Protein AF-A0A957M508-F1 (afdb_monomer_lite)

Sequence (100 aa):
RTGCFCNPGDGEVAHHVQPQEMAHFFDGPAPGSFYEFYDLLHTATGKTPSTIRVSLGIASNFADVYRFMAFLATFRDRRAAELPWAAAPTLEAVLQRDAA

pLDDT: mean 79.09, std 11.56, range [50.12, 97.81]

Secondary structure (DSSP, 8-state):
---TTSSTTHHHHHTT--HHHHHGGGSSSPPSSHHHHHHHHHHHHS-----------TT--HHHHHHHHHHHHTTTT--GGGSTT-PPPPHHHHHHHHT-

Structure (mmCIF, N/CA/C/O backbone):
data_AF-A0A957M508-F1
#
_entry.id   AF-A0A957M508-F1
#
loop_
_atom_site.group_PDB
_atom_site.id
_atom_site.type_symbol
_atom_site.label_atom_id
_atom_site.label_alt_id
_atom_site.label_comp_id
_atom_site.label_asym_id
_atom_site.label_entity_id
_atom_site.label_seq_id
_atom_site.pdbx_PDB_ins_code
_atom_site.Cartn_x
_atom_site.Cartn_y
_atom_site.Cartn_z
_atom_site.occupancy
_atom_site.B_iso_or_equiv
_atom_site.auth_seq_id
_atom_site.auth_comp_id
_atom_site.auth_asym_id
_atom_site.auth_atom_id
_atom_site.pdbx_PDB_model_num
ATOM 1 N N . ARG A 1 1 ? 3.861 5.488 -3.210 1.00 53.28 1 ARG A N 1
ATOM 2 C CA . ARG A 1 1 ? 3.618 6.143 -1.902 1.00 53.28 1 ARG A CA 1
ATOM 3 C C . ARG A 1 1 ? 2.653 5.254 -1.140 1.00 53.28 1 ARG A C 1
ATOM 5 O O . ARG A 1 1 ? 1.698 4.789 -1.749 1.00 53.28 1 ARG A O 1
ATOM 12 N N . THR A 1 2 ? 2.934 4.987 0.128 1.00 51.06 2 THR A N 1
ATOM 13 C CA . THR A 1 2 ? 2.091 4.180 1.020 1.00 51.06 2 THR A CA 1
ATOM 14 C C . THR A 1 2 ? 1.804 5.040 2.243 1.00 51.06 2 THR A C 1
ATOM 16 O O . THR A 1 2 ? 2.746 5.546 2.847 1.00 51.06 2 THR A O 1
ATOM 19 N N . GLY A 1 3 ? 0.537 5.292 2.550 1.00 51.12 3 GLY A N 1
ATOM 20 C CA . GLY A 1 3 ? 0.143 6.186 3.635 1.00 51.12 3 GLY A CA 1
ATOM 21 C C . GLY A 1 3 ? -1.371 6.342 3.702 1.00 51.12 3 GLY A C 1
ATOM 22 O O . GLY A 1 3 ? -2.061 6.178 2.694 1.00 51.12 3 GLY A O 1
ATOM 23 N N . CYS A 1 4 ? -1.877 6.622 4.899 1.00 51.41 4 CYS A N 1
ATOM 24 C CA . CYS A 1 4 ? -3.302 6.738 5.161 1.00 51.41 4 CYS A CA 1
ATOM 25 C C . CYS A 1 4 ? -3.878 7.949 4.416 1.00 51.41 4 CYS A C 1
ATOM 27 O O . CYS A 1 4 ? -3.329 9.044 4.503 1.00 51.41 4 CYS A O 1
ATOM 29 N N . PHE A 1 5 ? -4.954 7.758 3.656 1.00 50.53 5 PHE A N 1
ATOM 30 C CA . PHE A 1 5 ? -5.673 8.831 2.957 1.00 50.53 5 PHE A CA 1
ATOM 31 C C . PHE A 1 5 ? -4.946 9.577 1.838 1.00 50.53 5 PHE A C 1
ATOM 33 O O . PHE A 1 5 ? -5.464 10.586 1.360 1.00 50.53 5 PHE A O 1
ATOM 40 N N . CYS A 1 6 ? -3.820 9.093 1.305 1.00 50.12 6 CYS A N 1
ATOM 41 C CA . CYS A 1 6 ? -3.313 9.737 0.089 1.00 50.12 6 CYS A CA 1
ATOM 42 C C . CYS A 1 6 ? -4.221 9.522 -1.140 1.00 50.12 6 CYS A C 1
ATOM 44 O O . CYS A 1 6 ? -4.027 10.246 -2.112 1.00 50.12 6 CYS A O 1
ATOM 46 N N . ASN A 1 7 ? -5.190 8.591 -1.067 1.00 58.62 7 ASN A N 1
ATOM 47 C CA . ASN A 1 7 ? -6.276 8.371 -2.030 1.00 58.62 7 ASN A CA 1
ATOM 48 C C . ASN A 1 7 ? -7.571 7.918 -1.299 1.00 58.62 7 ASN A C 1
ATOM 50 O O . ASN A 1 7 ? -7.791 6.712 -1.156 1.00 58.62 7 ASN A O 1
ATOM 54 N N . PRO A 1 8 ? -8.408 8.838 -0.786 1.00 64.56 8 PRO A N 1
ATOM 55 C CA . PRO A 1 8 ? -9.723 8.476 -0.249 1.00 64.56 8 PRO A CA 1
ATOM 56 C C . PRO A 1 8 ? -10.580 7.796 -1.328 1.00 64.56 8 PRO A C 1
ATOM 58 O O . PRO A 1 8 ? -10.628 8.275 -2.460 1.00 64.56 8 PRO A O 1
ATOM 61 N N . GLY A 1 9 ? -11.255 6.699 -0.982 1.00 72.44 9 GLY A N 1
ATOM 62 C CA . GLY A 1 9 ? -12.144 5.958 -1.880 1.00 72.44 9 GLY A CA 1
ATOM 63 C C . GLY A 1 9 ? -11.494 4.767 -2.592 1.00 72.44 9 GLY A C 1
ATOM 64 O O . GLY A 1 9 ? -12.195 3.810 -2.915 1.00 72.44 9 GLY A O 1
ATOM 65 N N . ASP A 1 10 ? -10.176 4.766 -2.818 1.00 75.56 10 ASP A N 1
ATOM 66 C CA . ASP A 1 10 ? -9.514 3.674 -3.551 1.00 75.56 10 ASP A CA 1
ATOM 67 C C . ASP A 1 10 ? -9.559 2.352 -2.776 1.00 75.56 10 ASP A C 1
ATOM 69 O O . ASP A 1 10 ? -9.786 1.293 -3.362 1.00 75.56 10 ASP A O 1
ATOM 73 N N . GLY A 1 11 ? -9.319 2.401 -1.461 1.00 75.88 11 GLY A N 1
ATOM 74 C CA . GLY A 1 11 ? -9.353 1.212 -0.606 1.00 75.88 11 GLY A CA 1
ATOM 75 C C . GLY A 1 11 ? -10.763 0.669 -0.453 1.00 75.88 11 GLY A C 1
ATOM 76 O O . GLY A 1 11 ? -10.980 -0.538 -0.527 1.00 75.88 11 GLY A O 1
ATOM 77 N N . GLU A 1 12 ? -11.730 1.564 -0.325 1.00 81.62 12 GLU A N 1
ATOM 78 C CA . GLU A 1 12 ? -13.142 1.243 -0.219 1.00 81.62 12 GLU A CA 1
ATOM 79 C C . GLU A 1 12 ? -13.655 0.582 -1.501 1.00 81.62 12 GLU A C 1
ATOM 81 O O . GLU A 1 12 ? -14.313 -0.456 -1.439 1.00 81.62 12 GLU A O 1
ATOM 86 N N . VAL A 1 13 ? -13.285 1.112 -2.671 1.00 81.62 13 VAL A N 1
ATOM 87 C CA . VAL A 1 13 ? -13.642 0.522 -3.968 1.00 81.62 13 VAL A CA 1
ATOM 88 C C . VAL A 1 13 ? -12.943 -0.820 -4.181 1.00 81.62 13 VAL A C 1
ATOM 90 O O . VAL A 1 13 ? -13.602 -1.788 -4.557 1.00 81.62 13 VAL A O 1
ATOM 93 N N . ALA A 1 14 ? -11.633 -0.901 -3.929 1.00 80.31 14 ALA A N 1
ATOM 94 C CA . ALA A 1 14 ? -10.848 -2.112 -4.177 1.00 80.31 14 ALA A CA 1
ATOM 95 C C . ALA A 1 14 ? -11.269 -3.292 -3.291 1.00 80.31 14 ALA A C 1
ATOM 97 O O . ALA A 1 14 ? -11.229 -4.438 -3.734 1.00 80.31 14 ALA A O 1
ATOM 98 N N . HIS A 1 15 ? -11.675 -3.011 -2.051 1.00 79.75 15 HIS A N 1
ATOM 99 C CA . HIS A 1 15 ? -12.037 -4.030 -1.062 1.00 79.75 15 HIS A CA 1
ATOM 100 C C . HIS A 1 15 ? -13.545 -4.119 -0.811 1.00 79.75 15 HIS A C 1
ATOM 102 O O . HIS A 1 15 ? -13.977 -4.830 0.096 1.00 79.75 15 HIS A O 1
ATOM 108 N N . HIS A 1 16 ? -14.353 -3.418 -1.613 1.00 85.31 16 HIS A N 1
ATOM 109 C CA . HIS A 1 16 ? -15.810 -3.354 -1.480 1.00 85.31 16 HIS A CA 1
ATOM 110 C C . HIS A 1 16 ? -16.266 -3.015 -0.051 1.00 85.31 16 HIS A C 1
ATOM 112 O O . HIS A 1 16 ? -17.174 -3.651 0.497 1.00 85.31 16 HIS A O 1
ATOM 118 N N . VAL A 1 17 ? -15.608 -2.035 0.571 1.00 83.94 17 VAL A N 1
ATOM 119 C CA . VAL A 1 17 ? -16.026 -1.489 1.865 1.00 83.94 17 VAL A CA 1
ATOM 120 C C . VAL A 1 17 ? -17.154 -0.495 1.621 1.00 83.94 17 VAL A C 1
ATOM 122 O O . VAL A 1 17 ? -17.000 0.482 0.890 1.00 83.94 17 VAL A O 1
ATOM 125 N N . GLN A 1 18 ? -18.309 -0.768 2.208 1.00 86.38 18 GLN A N 1
ATOM 126 C CA . GLN A 1 18 ? -19.506 0.040 2.073 1.00 86.38 18 GLN A CA 1
ATOM 127 C C . GLN A 1 18 ? -19.462 1.245 3.020 1.00 86.38 18 GLN A C 1
ATOM 129 O O . GLN A 1 18 ? -18.917 1.151 4.124 1.00 86.38 18 GLN A O 1
ATOM 134 N N . PRO A 1 19 ? -20.097 2.372 2.656 1.00 83.75 19 PRO A N 1
ATOM 135 C CA . PRO A 1 19 ? -20.137 3.564 3.503 1.00 83.75 19 PRO A CA 1
ATOM 136 C C . PRO A 1 19 ? -20.668 3.303 4.920 1.00 83.75 19 PRO A C 1
ATOM 138 O O . PRO A 1 19 ? -20.191 3.902 5.877 1.00 83.75 19 PRO A O 1
ATOM 141 N N . GLN A 1 20 ? -21.631 2.391 5.070 1.00 84.62 20 GLN A N 1
ATOM 142 C CA . GLN A 1 20 ? -22.217 2.034 6.364 1.00 84.62 20 GLN A CA 1
ATOM 143 C C . GLN A 1 20 ? -21.241 1.246 7.248 1.00 84.62 20 GLN A C 1
ATOM 145 O O . GLN A 1 20 ? -21.259 1.417 8.464 1.00 84.62 20 GLN A O 1
ATOM 150 N N . GLU A 1 21 ? -20.378 0.418 6.646 1.00 81.38 21 GLU A N 1
ATOM 151 C CA . GLU A 1 21 ? -19.310 -0.287 7.367 1.00 81.38 21 GLU A CA 1
ATOM 152 C C . GLU A 1 21 ? -18.300 0.727 7.921 1.00 81.38 21 GLU A C 1
ATOM 154 O O . GLU A 1 21 ? -17.869 0.603 9.059 1.00 81.38 21 GLU A O 1
ATOM 159 N N . MET A 1 22 ? -17.986 1.776 7.152 1.00 79.69 22 MET A N 1
ATOM 160 C CA . MET A 1 22 ? -17.084 2.852 7.578 1.00 79.69 22 MET A CA 1
ATOM 161 C C . MET A 1 22 ? -17.697 3.747 8.657 1.00 79.69 22 MET A C 1
ATOM 163 O O . MET A 1 22 ? -17.019 4.085 9.623 1.00 79.69 22 MET A O 1
ATOM 167 N N . ALA A 1 23 ? -18.969 4.128 8.503 1.00 81.00 23 ALA A N 1
ATOM 168 C CA . ALA A 1 23 ? -19.652 5.073 9.389 1.00 81.00 23 ALA A CA 1
ATOM 169 C C . ALA A 1 23 ? -19.639 4.630 10.861 1.00 81.00 23 ALA A C 1
ATOM 171 O O . ALA A 1 23 ? -19.480 5.466 11.747 1.00 81.00 23 ALA A O 1
ATOM 172 N N . HIS A 1 24 ? -19.711 3.319 11.117 1.00 76.31 24 HIS A N 1
ATOM 173 C CA . HIS A 1 24 ? -19.666 2.755 12.468 1.00 76.31 24 HIS A CA 1
ATOM 174 C C . HIS A 1 24 ? -18.409 3.160 13.257 1.00 76.31 24 HIS A C 1
ATOM 176 O O . HIS A 1 24 ? -18.478 3.369 14.465 1.00 76.31 24 HIS A O 1
ATOM 182 N N . PHE A 1 25 ? -17.272 3.328 12.578 1.00 73.88 25 PHE A N 1
ATOM 183 C CA . PHE A 1 25 ? -16.001 3.694 13.209 1.00 73.88 25 PHE A CA 1
ATOM 184 C C . PHE A 1 25 ? -15.865 5.197 13.496 1.00 73.88 25 PHE A C 1
ATOM 186 O O . PHE A 1 25 ? -14.881 5.613 14.104 1.00 73.88 25 PHE A O 1
ATOM 193 N N . PHE A 1 26 ? -16.842 6.008 13.077 1.00 75.12 26 PHE A N 1
ATOM 194 C CA . PHE A 1 26 ? -16.882 7.455 13.309 1.00 75.12 26 PHE A CA 1
ATOM 195 C C . PHE A 1 26 ? -18.044 7.894 14.218 1.00 75.12 26 PHE A C 1
ATOM 197 O O . PHE A 1 26 ? -18.129 9.072 14.555 1.00 75.12 26 PHE A O 1
ATOM 204 N N . ASP A 1 27 ? -18.898 6.965 14.663 1.00 78.06 27 ASP A N 1
ATOM 205 C CA . ASP A 1 27 ? -20.040 7.215 15.564 1.00 78.06 27 ASP A CA 1
ATOM 206 C C . ASP A 1 27 ? -19.645 7.284 17.063 1.00 78.06 27 ASP A C 1
ATOM 208 O O . ASP A 1 27 ? -20.490 7.239 17.959 1.00 78.06 27 ASP A O 1
ATOM 212 N N . GLY A 1 28 ? -18.349 7.407 17.365 1.00 73.81 28 GLY A N 1
ATOM 213 C CA . GLY A 1 28 ? -17.793 7.422 18.720 1.00 73.81 28 GLY A CA 1
ATOM 214 C C . GLY A 1 28 ? -16.428 8.118 18.784 1.00 73.81 28 GLY A C 1
ATOM 215 O O . GLY A 1 28 ? -16.094 8.896 17.888 1.00 73.81 28 GLY A O 1
ATOM 216 N N . PRO A 1 29 ? -15.618 7.876 19.833 1.00 72.44 29 PRO A N 1
ATOM 217 C CA . PRO A 1 29 ? -14.236 8.338 19.857 1.00 72.44 29 PRO A CA 1
ATOM 218 C C . PRO A 1 29 ? -13.516 7.803 18.620 1.00 72.44 29 PRO A C 1
ATOM 220 O O . PRO A 1 29 ? -13.474 6.593 18.405 1.00 72.44 29 PRO A O 1
ATOM 223 N N . ALA A 1 30 ? -12.990 8.707 17.794 1.00 68.44 30 ALA A N 1
ATOM 224 C CA . ALA A 1 30 ? -12.242 8.307 16.614 1.00 68.44 30 ALA A CA 1
ATOM 225 C C . ALA A 1 30 ? -11.037 7.439 17.031 1.00 68.44 30 ALA A C 1
ATOM 227 O O . ALA A 1 30 ? -10.444 7.714 18.081 1.00 68.44 30 ALA A O 1
ATOM 228 N N . PRO A 1 31 ? -10.652 6.431 16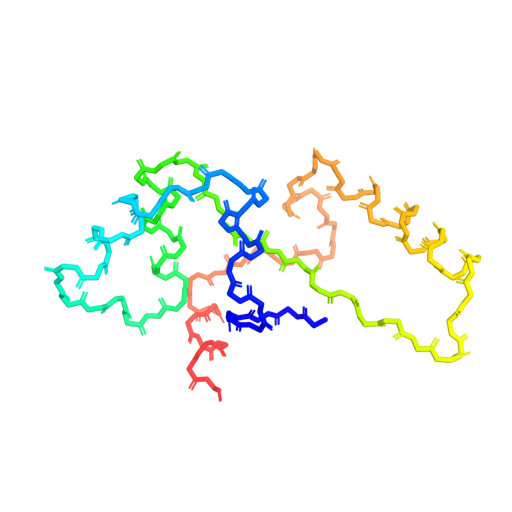.224 1.00 68.69 31 PRO A N 1
ATOM 229 C CA . PRO A 1 31 ? -9.442 5.654 16.467 1.00 68.69 31 PRO A CA 1
ATOM 230 C C . PRO A 1 31 ? -8.246 6.583 16.675 1.00 68.69 31 PRO A C 1
ATOM 232 O O . PRO A 1 31 ? -8.051 7.538 15.918 1.00 68.69 31 PRO A O 1
ATOM 235 N N . GLY A 1 32 ? -7.443 6.304 17.697 1.00 67.94 32 GLY A N 1
ATOM 236 C CA . GLY A 1 32 ? -6.276 7.108 18.046 1.00 67.94 32 GLY A CA 1
ATOM 237 C C . GLY A 1 32 ? -5.110 6.919 17.077 1.00 67.94 32 GLY A C 1
ATOM 238 O O . GLY A 1 32 ? -4.165 7.706 17.094 1.00 67.94 32 GLY A O 1
ATOM 239 N N . SER A 1 33 ? -5.161 5.888 16.226 1.00 73.25 33 SER A N 1
ATOM 240 C CA . SER A 1 33 ? -4.143 5.620 15.211 1.00 73.25 33 SER A CA 1
ATOM 241 C C . SER A 1 33 ? -4.701 4.958 13.950 1.00 73.25 33 SER A C 1
ATOM 243 O O . SER A 1 33 ? -5.787 4.375 13.928 1.00 73.25 33 SER A O 1
ATOM 245 N N . PHE A 1 34 ? -3.900 5.007 12.886 1.00 72.12 34 PHE A N 1
ATOM 246 C CA . PHE A 1 34 ? -4.177 4.326 11.625 1.00 72.12 34 PHE A CA 1
ATOM 247 C C . PHE A 1 34 ? -4.303 2.811 11.784 1.00 72.12 34 PHE A C 1
ATOM 249 O O . PHE A 1 34 ? -5.221 2.201 11.237 1.00 72.12 34 PHE A O 1
ATOM 256 N N . TYR A 1 35 ? -3.376 2.204 12.522 1.00 74.31 35 TYR A N 1
ATOM 257 C CA . TYR A 1 35 ? -3.385 0.766 12.747 1.00 74.31 35 TYR A CA 1
ATOM 258 C C . TYR A 1 35 ? -4.630 0.319 13.508 1.00 74.31 35 TYR A C 1
ATOM 260 O O . TYR A 1 35 ? -5.249 -0.666 13.125 1.00 74.31 35 TYR A O 1
ATOM 268 N N . GLU A 1 36 ? -5.026 1.073 14.534 1.00 76.62 36 GLU A N 1
ATOM 269 C CA . GLU A 1 36 ? -6.238 0.792 15.302 1.00 76.62 36 GLU A CA 1
ATOM 270 C C . GLU A 1 36 ? -7.480 0.805 14.406 1.00 76.62 36 GLU A C 1
ATOM 272 O O . GLU A 1 36 ? -8.277 -0.126 14.451 1.00 76.62 36 GLU A O 1
ATOM 277 N N . PHE A 1 37 ? -7.604 1.790 13.512 1.00 78.50 37 PHE A N 1
ATOM 278 C CA . PHE A 1 37 ? -8.691 1.802 12.532 1.00 78.50 37 PHE A CA 1
ATOM 279 C C . PHE A 1 37 ? -8.682 0.556 11.626 1.00 78.50 37 PHE A C 1
ATOM 281 O O . PHE A 1 37 ? -9.725 -0.056 11.391 1.00 78.50 37 PHE A O 1
ATOM 288 N N . TYR A 1 38 ? -7.507 0.158 11.131 1.00 77.94 38 TYR A N 1
ATOM 289 C CA . TYR A 1 38 ? -7.357 -1.029 10.286 1.00 77.94 38 TYR A CA 1
ATOM 290 C C . TYR A 1 38 ? -7.708 -2.327 11.001 1.00 77.94 38 TYR A C 1
ATOM 292 O O . TYR A 1 38 ? -8.366 -3.182 10.414 1.00 77.94 38 TYR A O 1
ATOM 300 N N . ASP A 1 39 ? -7.258 -2.474 12.242 1.00 78.44 39 ASP A N 1
ATOM 301 C CA . ASP A 1 39 ? -7.513 -3.649 13.065 1.00 78.44 39 ASP A CA 1
ATOM 302 C C . ASP A 1 39 ? -9.001 -3.765 13.413 1.00 78.44 39 ASP A C 1
ATOM 304 O O . ASP A 1 39 ? -9.591 -4.837 13.275 1.00 78.44 39 ASP A O 1
ATOM 308 N N . LEU A 1 40 ? -9.644 -2.642 13.750 1.00 81.12 40 LEU A N 1
ATOM 309 C CA . LEU A 1 40 ? -11.083 -2.572 13.999 1.00 81.12 40 LEU A CA 1
ATOM 310 C C . LEU A 1 40 ? -11.896 -2.956 12.757 1.00 81.12 40 LEU A C 1
ATOM 312 O O . LEU A 1 40 ? -12.789 -3.802 12.837 1.00 81.12 40 LEU A O 1
ATOM 316 N N . LEU A 1 41 ? -11.565 -2.388 11.595 1.00 80.56 41 LEU A N 1
ATOM 317 C CA . LEU A 1 41 ? -12.254 -2.703 10.346 1.00 80.56 41 LEU A CA 1
ATOM 318 C C . LEU A 1 41 ? -12.015 -4.152 9.908 1.00 80.56 41 LEU A C 1
ATOM 320 O O . LEU A 1 41 ? -12.960 -4.828 9.491 1.00 80.56 41 L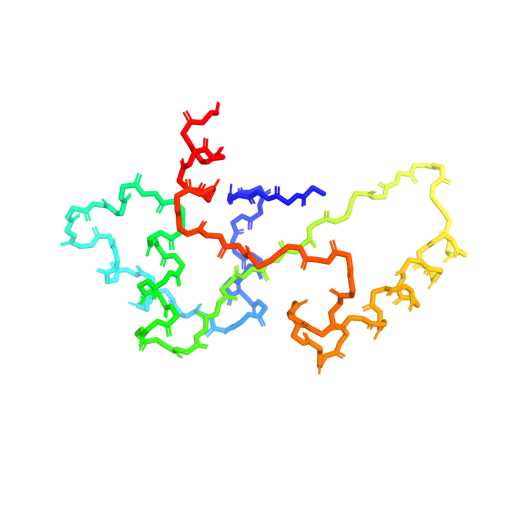EU A O 1
ATOM 324 N N . HIS A 1 42 ? -10.786 -4.652 10.044 1.00 83.00 42 HIS A N 1
ATOM 325 C CA . HIS A 1 42 ? -10.459 -6.041 9.742 1.00 83.00 42 HIS A CA 1
ATOM 326 C C . HIS A 1 42 ? -11.197 -7.005 10.669 1.00 83.00 42 HIS A C 1
ATOM 328 O O . HIS A 1 42 ? -11.792 -7.968 10.195 1.00 83.00 42 HIS A O 1
ATOM 334 N N . THR A 1 43 ? -11.240 -6.721 11.968 1.00 82.44 43 THR A N 1
ATOM 335 C CA . THR A 1 43 ? -11.968 -7.541 12.943 1.00 82.44 43 THR A CA 1
ATOM 336 C C . THR A 1 43 ? -13.471 -7.550 12.660 1.00 82.44 43 THR A C 1
ATOM 338 O O . THR A 1 43 ? -14.110 -8.595 12.753 1.00 82.44 43 THR A O 1
ATOM 341 N N . ALA A 1 44 ? -14.045 -6.407 12.275 1.00 81.94 44 ALA A N 1
ATOM 342 C CA . ALA A 1 44 ? -15.478 -6.285 12.025 1.00 81.94 44 ALA A CA 1
ATOM 343 C C . ALA A 1 44 ? -15.930 -6.881 10.680 1.00 81.94 44 ALA A C 1
ATOM 345 O O . ALA A 1 44 ? -17.046 -7.384 10.577 1.00 81.94 44 ALA A O 1
ATOM 346 N N . THR A 1 45 ? -15.095 -6.801 9.638 1.00 81.75 45 THR A N 1
ATOM 347 C CA . THR A 1 45 ? -15.513 -7.095 8.251 1.00 81.75 45 THR A CA 1
ATOM 348 C C . THR A 1 45 ? -14.667 -8.156 7.547 1.00 81.75 45 THR A C 1
ATOM 350 O O . THR A 1 45 ? -15.024 -8.605 6.459 1.00 81.75 45 THR A O 1
ATOM 353 N N . GLY A 1 46 ? -13.524 -8.539 8.119 1.00 82.38 46 GLY A N 1
ATOM 354 C CA . GLY A 1 46 ? -12.486 -9.333 7.456 1.00 82.38 46 GLY A CA 1
ATOM 355 C C . GLY A 1 46 ? -11.708 -8.567 6.377 1.00 82.38 46 GLY A C 1
ATOM 356 O O . GLY A 1 46 ? -10.805 -9.132 5.761 1.00 82.38 46 GLY A O 1
ATOM 357 N N . LYS A 1 47 ? -12.035 -7.291 6.127 1.00 81.62 47 LYS A N 1
ATOM 358 C CA . LYS A 1 47 ? -11.448 -6.473 5.059 1.00 81.62 47 LYS A CA 1
ATOM 359 C C . LYS A 1 47 ? -10.339 -5.586 5.609 1.00 81.62 47 LYS A C 1
ATOM 361 O O . LYS A 1 47 ? -10.442 -5.016 6.688 1.00 81.62 47 LYS A O 1
ATOM 366 N N . THR A 1 48 ? -9.286 -5.424 4.825 1.00 75.31 48 THR A N 1
ATOM 367 C CA . THR A 1 48 ? -8.144 -4.569 5.152 1.00 75.31 48 THR A CA 1
ATOM 368 C C . THR A 1 48 ? -8.004 -3.593 3.988 1.00 75.31 48 THR A C 1
ATOM 370 O O . THR A 1 48 ? -7.429 -3.983 2.972 1.00 75.31 48 THR A O 1
ATOM 373 N N . PRO A 1 49 ? -8.549 -2.360 4.065 1.00 72.12 49 PRO A N 1
ATOM 374 C CA . PRO A 1 49 ? -8.678 -1.453 2.919 1.00 72.12 49 PRO A CA 1
ATOM 375 C C . PRO A 1 49 ? -7.349 -0.781 2.540 1.00 72.12 49 PRO A C 1
ATOM 377 O O . PRO A 1 49 ? -7.269 0.431 2.364 1.00 72.12 49 PRO A O 1
ATOM 380 N N . SER A 1 50 ? -6.277 -1.563 2.435 1.00 73.06 50 SER A N 1
ATOM 381 C CA . SER A 1 50 ? -4.956 -1.094 2.042 1.00 73.06 50 SER A CA 1
ATOM 382 C C . SER A 1 50 ? -4.837 -1.034 0.533 1.00 73.06 50 SER A C 1
ATOM 384 O O . SER A 1 50 ? -5.113 -2.005 -0.174 1.00 73.06 50 SER A O 1
ATOM 386 N N . THR A 1 51 ? -4.349 0.100 0.046 1.00 73.38 51 THR A N 1
ATOM 387 C CA . THR A 1 51 ? -3.995 0.306 -1.355 1.00 73.38 51 THR A CA 1
ATOM 388 C C . THR A 1 51 ? -2.600 0.902 -1.466 1.00 73.38 51 THR A C 1
ATOM 390 O O . THR A 1 51 ? -2.121 1.633 -0.597 1.00 73.38 51 THR A O 1
ATOM 393 N N . ILE A 1 52 ? -1.913 0.557 -2.554 1.0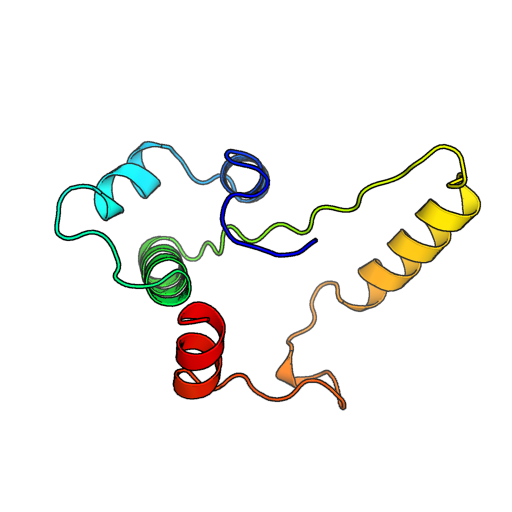0 74.75 52 ILE A N 1
ATOM 394 C CA . ILE A 1 52 ? -0.604 1.110 -2.893 1.00 74.75 52 ILE A CA 1
ATOM 395 C C . ILE A 1 52 ? -0.794 2.016 -4.102 1.00 74.75 52 ILE A C 1
ATOM 397 O O . ILE A 1 52 ? -1.222 1.559 -5.160 1.00 74.75 52 ILE A O 1
ATOM 401 N N . ARG A 1 53 ? -0.417 3.293 -3.975 1.00 78.31 53 ARG A N 1
ATOM 402 C CA . ARG A 1 53 ? -0.398 4.221 -5.109 1.00 78.31 53 ARG A CA 1
ATOM 403 C C . ARG A 1 53 ? 0.984 4.283 -5.736 1.00 78.31 53 ARG A C 1
ATOM 405 O O . ARG A 1 53 ? 1.977 4.594 -5.061 1.00 78.31 53 ARG A O 1
ATOM 412 N N . VAL A 1 54 ? 1.035 4.118 -7.050 1.00 82.50 54 VAL A N 1
ATOM 413 C CA . VAL A 1 54 ? 2.245 4.319 -7.852 1.00 82.50 54 VAL A CA 1
ATOM 414 C C . VAL A 1 54 ? 2.053 5.536 -8.742 1.00 82.50 54 VAL A C 1
ATOM 416 O O . VAL A 1 54 ? 1.063 5.642 -9.455 1.00 82.50 54 VAL A O 1
ATOM 419 N N . SER A 1 55 ? 2.979 6.490 -8.656 1.00 85.69 55 SER A N 1
ATOM 420 C CA . SER A 1 55 ? 2.987 7.659 -9.536 1.00 85.69 55 SER A CA 1
ATOM 421 C C . SER A 1 55 ? 3.847 7.343 -10.755 1.00 85.69 55 SER A C 1
ATOM 423 O O . SER A 1 55 ? 5.013 6.986 -10.590 1.00 85.69 55 SER A O 1
ATOM 425 N N . LEU A 1 56 ? 3.293 7.513 -11.951 1.00 90.06 56 LEU A N 1
ATOM 426 C CA . LEU A 1 56 ? 4.027 7.463 -13.214 1.00 90.06 56 LEU A CA 1
ATOM 427 C C . LEU A 1 56 ? 4.220 8.889 -13.739 1.00 90.06 56 LEU A C 1
ATOM 429 O O . LEU A 1 56 ? 3.433 9.780 -13.416 1.00 90.06 56 LEU A O 1
ATOM 433 N N . GLY A 1 57 ? 5.270 9.117 -14.520 1.00 91.25 57 GLY A N 1
ATOM 434 C CA . GLY A 1 57 ? 5.575 10.437 -15.073 1.00 91.25 57 GLY A CA 1
ATOM 435 C C . GLY A 1 57 ? 6.095 10.361 -16.500 1.00 91.25 57 GLY A C 1
ATOM 436 O O . GLY A 1 57 ? 6.128 9.293 -17.100 1.00 91.25 57 GLY A O 1
ATOM 437 N N . ILE A 1 58 ? 6.552 11.498 -17.029 1.00 93.19 58 ILE A N 1
ATOM 438 C CA . ILE A 1 58 ? 7.039 11.611 -18.415 1.00 93.19 58 ILE A CA 1
ATOM 439 C C . ILE A 1 58 ? 8.221 10.679 -18.736 1.00 93.19 58 ILE A C 1
ATOM 441 O O . ILE A 1 58 ? 8.423 10.312 -19.887 1.00 93.19 58 ILE A O 1
ATOM 445 N N . ALA A 1 59 ? 8.990 10.278 -17.722 1.00 93.44 59 ALA A N 1
ATOM 446 C CA . ALA A 1 59 ? 10.097 9.335 -17.867 1.00 93.44 59 ALA A CA 1
ATOM 447 C C . ALA A 1 59 ? 9.665 7.857 -17.791 1.00 93.44 59 ALA A C 1
ATOM 449 O O . ALA A 1 59 ? 10.473 6.981 -18.078 1.00 93.44 59 ALA A O 1
ATOM 450 N N . SER A 1 60 ? 8.427 7.565 -17.382 1.00 96.00 60 SER A N 1
ATOM 451 C CA . SER A 1 60 ? 7.913 6.199 -17.268 1.00 96.00 60 SER A CA 1
ATOM 452 C C . SER A 1 60 ? 7.392 5.709 -18.614 1.00 96.00 60 SER A C 1
ATOM 454 O O . SER A 1 60 ? 6.617 6.398 -19.274 1.00 96.00 60 SER A O 1
ATOM 456 N N . ASN A 1 61 ? 7.753 4.488 -18.995 1.00 96.44 61 ASN A N 1
ATOM 457 C CA . ASN A 1 61 ? 7.212 3.828 -20.180 1.00 96.44 61 ASN A CA 1
ATOM 458 C C . ASN A 1 61 ? 6.547 2.484 -19.831 1.00 96.44 61 ASN A C 1
ATOM 460 O O . ASN A 1 61 ? 6.527 2.039 -18.682 1.00 96.44 61 ASN A O 1
ATOM 464 N N . PHE A 1 62 ? 5.995 1.820 -20.847 1.00 96.50 62 PHE A N 1
ATOM 465 C CA . PHE A 1 62 ? 5.326 0.531 -20.678 1.00 96.50 62 PHE A CA 1
ATOM 466 C C . PHE A 1 62 ? 6.238 -0.550 -20.082 1.00 96.50 62 PHE A C 1
ATOM 468 O O . PHE A 1 62 ? 5.794 -1.315 -19.230 1.00 96.50 62 PHE A O 1
ATOM 475 N N . ALA A 1 63 ? 7.504 -0.624 -20.501 1.00 97.81 63 ALA A N 1
ATOM 476 C CA . ALA A 1 63 ? 8.426 -1.640 -20.004 1.00 97.81 63 ALA A CA 1
ATOM 477 C C . ALA A 1 63 ? 8.705 -1.464 -18.505 1.00 97.81 63 ALA A C 1
ATOM 479 O O . ALA A 1 63 ? 8.807 -2.459 -17.787 1.00 97.81 63 ALA A O 1
ATOM 480 N N . ASP A 1 64 ? 8.768 -0.222 -18.022 1.00 95.94 64 ASP A N 1
ATOM 481 C CA . ASP A 1 64 ? 8.918 0.069 -16.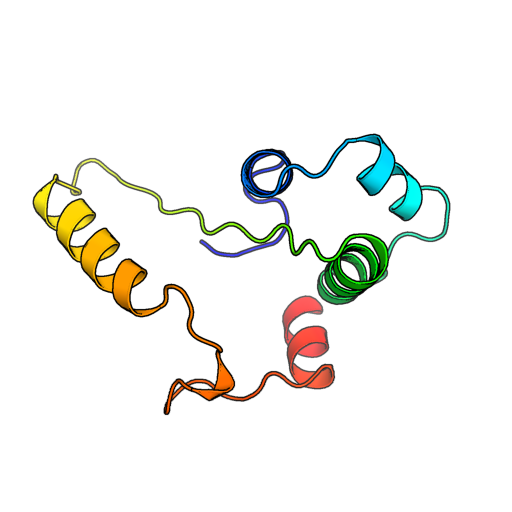594 1.00 95.94 64 ASP A CA 1
ATOM 482 C C . ASP A 1 64 ? 7.698 -0.415 -15.805 1.00 95.94 64 ASP A C 1
ATOM 484 O O . ASP A 1 64 ? 7.840 -1.139 -14.818 1.00 95.94 64 ASP A O 1
ATOM 488 N N . VAL A 1 65 ? 6.492 -0.085 -16.282 1.00 96.00 65 VAL A N 1
ATOM 489 C CA . VAL A 1 65 ? 5.233 -0.517 -15.657 1.00 96.00 65 VAL A CA 1
ATOM 490 C C . VAL A 1 65 ? 5.114 -2.039 -15.672 1.00 96.00 65 VAL A C 1
ATOM 492 O O . VAL A 1 65 ? 4.789 -2.640 -14.653 1.00 96.00 65 VAL A O 1
ATOM 495 N N . TYR A 1 66 ? 5.428 -2.684 -16.793 1.00 97.06 66 TYR A N 1
ATOM 496 C CA . TYR A 1 66 ? 5.354 -4.135 -16.925 1.00 97.06 66 TYR A CA 1
ATOM 497 C C . TYR A 1 66 ? 6.314 -4.847 -15.966 1.00 97.06 66 TYR A C 1
ATOM 499 O O . TYR A 1 66 ? 5.915 -5.777 -15.264 1.00 97.06 66 TYR A O 1
ATOM 507 N N . ARG A 1 67 ? 7.569 -4.385 -15.876 1.00 96.69 67 ARG A N 1
ATOM 508 C CA . ARG A 1 67 ? 8.552 -4.918 -14.917 1.00 96.69 67 ARG A CA 1
ATOM 509 C C . ARG A 1 67 ? 8.082 -4.737 -13.479 1.00 96.69 67 ARG A C 1
ATOM 511 O O . ARG A 1 67 ? 8.211 -5.657 -12.676 1.00 96.69 67 ARG A O 1
ATOM 518 N N . PHE A 1 68 ? 7.511 -3.579 -13.165 1.00 94.25 68 PHE A N 1
ATOM 519 C CA . PHE A 1 68 ? 6.966 -3.313 -11.842 1.00 94.25 68 PHE A CA 1
ATOM 520 C C . PHE A 1 68 ? 5.778 -4.231 -11.507 1.00 94.25 68 PHE A C 1
ATOM 522 O O . PHE A 1 68 ? 5.737 -4.804 -10.420 1.00 94.25 68 PHE A O 1
ATOM 529 N N . MET A 1 69 ? 4.860 -4.461 -12.448 1.00 95.25 69 MET A N 1
ATOM 530 C CA . MET A 1 69 ? 3.747 -5.402 -12.266 1.00 95.25 69 MET A CA 1
ATOM 531 C C . MET A 1 69 ? 4.230 -6.847 -12.093 1.00 95.25 69 MET A C 1
ATOM 533 O O . MET A 1 69 ? 3.715 -7.563 -11.236 1.00 95.25 69 MET A O 1
ATOM 537 N N . ALA A 1 70 ? 5.248 -7.269 -12.850 1.00 97.06 70 ALA A N 1
ATOM 538 C CA . ALA A 1 70 ? 5.864 -8.585 -12.686 1.00 97.06 70 ALA A CA 1
ATOM 539 C C . ALA A 1 70 ? 6.500 -8.750 -11.295 1.00 97.06 70 ALA A C 1
ATOM 541 O O . ALA A 1 70 ? 6.362 -9.802 -10.676 1.00 97.06 70 ALA A O 1
ATOM 542 N N . PHE A 1 71 ? 7.139 -7.699 -10.773 1.00 94.12 71 PHE A N 1
ATOM 543 C CA . PHE A 1 71 ? 7.641 -7.675 -9.401 1.00 94.12 71 PHE A CA 1
ATOM 544 C C . PHE A 1 71 ? 6.505 -7.773 -8.372 1.00 94.12 71 PHE A C 1
ATOM 546 O O . PHE A 1 71 ? 6.571 -8.624 -7.487 1.00 94.12 71 PHE A O 1
ATOM 553 N N . LEU A 1 72 ? 5.437 -6.977 -8.504 1.00 92.56 72 LEU A N 1
ATOM 554 C CA . LEU A 1 72 ? 4.277 -7.039 -7.604 1.00 92.56 72 LEU A CA 1
ATOM 555 C C . LEU A 1 72 ? 3.607 -8.419 -7.595 1.00 92.56 72 LEU A C 1
ATOM 557 O O . LEU A 1 72 ? 3.186 -8.890 -6.540 1.00 92.56 72 LEU A O 1
ATOM 561 N N . ALA A 1 73 ? 3.555 -9.101 -8.741 1.00 93.94 73 ALA A N 1
ATOM 562 C CA . ALA A 1 73 ? 2.989 -10.444 -8.838 1.00 93.94 73 ALA A CA 1
ATOM 563 C C . ALA A 1 73 ? 3.704 -11.465 -7.932 1.00 93.94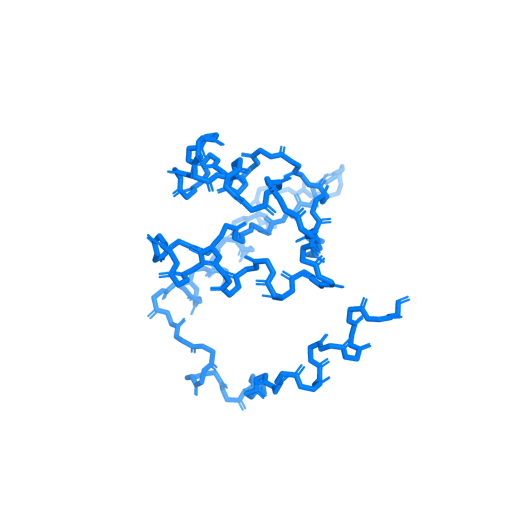 73 ALA A C 1
ATOM 565 O O . ALA A 1 73 ? 3.079 -12.436 -7.512 1.00 93.94 73 ALA A O 1
ATOM 566 N N . THR A 1 74 ? 4.972 -11.231 -7.570 1.00 92.75 74 THR A N 1
ATOM 567 C CA . THR A 1 74 ? 5.726 -12.102 -6.648 1.00 92.75 74 THR A CA 1
ATOM 568 C C . THR A 1 74 ? 5.238 -12.045 -5.195 1.00 92.75 74 THR A C 1
ATOM 570 O O . THR A 1 74 ? 5.589 -12.917 -4.400 1.00 92.75 74 THR A O 1
ATOM 573 N N . PHE A 1 75 ? 4.417 -11.049 -4.848 1.00 90.44 75 PHE A N 1
ATOM 574 C CA . PHE A 1 75 ? 3.825 -10.875 -3.518 1.00 90.44 75 PHE A CA 1
ATOM 575 C 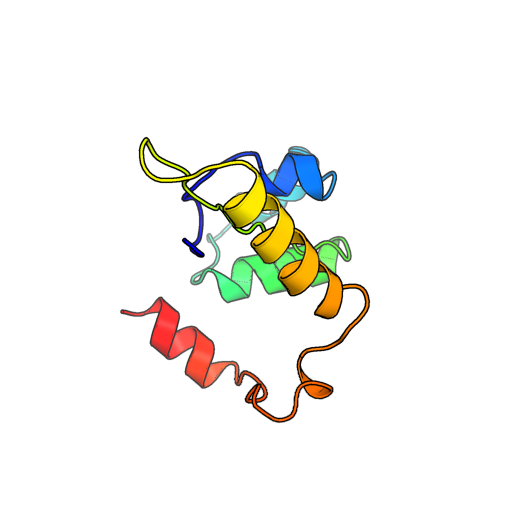C . PHE A 1 75 ? 2.390 -11.396 -3.425 1.00 90.44 75 PHE A C 1
ATOM 577 O O . PHE A 1 75 ? 1.842 -11.471 -2.327 1.00 90.44 75 PHE A O 1
ATOM 584 N N . ARG A 1 76 ? 1.763 -11.732 -4.558 1.00 89.62 76 ARG A N 1
ATOM 585 C CA . ARG A 1 76 ? 0.377 -12.199 -4.576 1.00 89.62 76 ARG A CA 1
ATOM 586 C C . ARG A 1 76 ? 0.262 -13.517 -3.810 1.00 89.62 76 ARG A C 1
ATOM 588 O O . ARG A 1 76 ? 1.095 -14.399 -3.988 1.00 89.62 76 ARG A O 1
ATOM 595 N N . ASP A 1 77 ? -0.770 -13.628 -2.976 1.00 88.81 77 ASP A N 1
ATOM 596 C CA . ASP A 1 77 ? -1.076 -14.825 -2.180 1.00 88.81 77 ASP A CA 1
ATOM 597 C C . ASP A 1 77 ? 0.038 -15.224 -1.192 1.00 88.81 77 ASP A C 1
ATOM 599 O O . ASP A 1 77 ? 0.148 -16.384 -0.798 1.00 88.81 77 ASP A O 1
ATOM 603 N N . ARG A 1 78 ? 0.873 -14.260 -0.777 1.00 87.19 78 ARG A N 1
ATOM 604 C CA . ARG A 1 78 ? 1.966 -14.474 0.178 1.00 87.19 78 ARG A CA 1
ATOM 605 C C . ARG A 1 78 ? 1.766 -13.689 1.460 1.00 87.19 78 ARG A C 1
ATOM 607 O O . ARG A 1 78 ? 1.357 -12.529 1.445 1.00 87.19 78 ARG A O 1
ATOM 614 N N . ARG A 1 79 ? 2.132 -14.302 2.583 1.00 83.69 79 ARG A N 1
ATOM 615 C CA . ARG A 1 79 ? 2.154 -13.633 3.889 1.00 83.69 79 ARG A CA 1
ATOM 616 C C . ARG A 1 79 ? 3.509 -12.982 4.120 1.00 83.69 79 ARG A C 1
ATOM 618 O O . ARG A 1 79 ? 4.540 -13.517 3.721 1.00 83.69 79 ARG A O 1
ATOM 625 N N . ALA A 1 80 ? 3.520 -11.865 4.846 1.00 82.12 80 ALA A N 1
ATOM 626 C CA . ALA A 1 80 ? 4.758 -11.167 5.195 1.00 82.12 80 ALA A CA 1
ATOM 627 C C . ALA A 1 80 ? 5.780 -12.093 5.884 1.00 82.12 80 ALA A C 1
ATOM 629 O O . ALA A 1 80 ? 6.953 -12.064 5.536 1.00 82.12 80 ALA A O 1
ATOM 630 N N . ALA A 1 81 ? 5.324 -12.985 6.771 1.00 83.38 81 ALA A N 1
ATOM 631 C CA . ALA A 1 81 ? 6.171 -13.959 7.469 1.00 83.38 81 ALA A CA 1
ATOM 632 C C . ALA A 1 81 ? 6.907 -14.950 6.542 1.00 83.38 81 ALA A C 1
ATOM 634 O O . ALA A 1 81 ? 7.842 -15.619 6.968 1.00 83.38 81 ALA A O 1
ATOM 635 N N . GLU A 1 82 ? 6.490 -15.071 5.280 1.00 87.50 82 GLU A N 1
ATOM 636 C CA . GLU A 1 82 ? 7.119 -15.953 4.293 1.00 87.50 82 GLU A CA 1
ATOM 637 C C . GLU A 1 82 ? 8.258 -15.240 3.537 1.00 87.50 82 GLU A C 1
ATOM 639 O O . GLU A 1 82 ? 8.968 -15.859 2.740 1.00 87.50 82 GLU A O 1
ATOM 644 N N . LEU A 1 83 ? 8.438 -13.932 3.745 1.00 86.19 83 LEU A N 1
ATOM 645 C CA . LEU A 1 83 ? 9.485 -13.132 3.118 1.00 86.19 83 LEU A CA 1
ATOM 646 C C . LEU A 1 83 ? 10.708 -13.065 4.050 1.00 86.19 83 LEU A C 1
ATOM 648 O O . LEU A 1 83 ? 10.601 -12.524 5.147 1.00 86.19 83 LEU A O 1
ATOM 652 N N . PRO A 1 84 ? 11.894 -13.537 3.621 1.00 83.62 84 PRO A N 1
ATOM 653 C CA . PRO A 1 84 ? 13.062 -13.685 4.500 1.00 83.62 84 PRO A CA 1
ATOM 654 C C . PRO A 1 84 ? 13.641 -12.354 5.003 1.00 83.62 84 PRO A C 1
ATOM 656 O O . PRO A 1 84 ? 14.443 -12.338 5.930 1.00 83.62 84 PRO A O 1
ATOM 659 N N . TRP A 1 85 ? 13.256 -11.243 4.379 1.00 84.00 85 TRP A N 1
ATOM 660 C CA . TRP A 1 85 ? 13.686 -9.891 4.729 1.00 84.00 85 TRP A CA 1
ATOM 661 C C . TRP A 1 85 ? 12.587 -9.072 5.418 1.00 84.00 85 TRP A C 1
ATOM 663 O O . TRP A 1 85 ? 12.855 -7.954 5.855 1.00 84.00 85 TRP A O 1
ATOM 673 N N . ALA A 1 86 ? 11.352 -9.581 5.500 1.00 80.31 86 ALA A N 1
ATOM 674 C CA . ALA A 1 86 ? 10.269 -8.861 6.152 1.00 80.31 86 ALA A CA 1
ATOM 675 C C . ALA A 1 86 ? 10.317 -9.132 7.656 1.00 80.31 86 ALA A C 1
ATOM 677 O O . ALA A 1 86 ? 10.097 -10.254 8.110 1.00 80.31 86 ALA A O 1
ATOM 678 N N . ALA A 1 87 ? 10.595 -8.092 8.440 1.00 74.19 87 ALA A N 1
ATOM 679 C CA . ALA A 1 87 ? 10.422 -8.170 9.881 1.00 74.19 87 ALA A CA 1
ATOM 680 C C . ALA A 1 87 ? 8.938 -8.400 10.205 1.00 74.19 87 ALA A C 1
ATOM 682 O O . ALA A 1 87 ? 8.061 -7.788 9.588 1.00 74.19 87 ALA A O 1
ATOM 683 N N . ALA A 1 88 ? 8.656 -9.260 11.186 1.00 71.06 88 ALA A N 1
ATOM 684 C CA . ALA A 1 88 ? 7.320 -9.333 11.758 1.00 71.06 88 ALA A CA 1
ATOM 685 C C . ALA A 1 88 ? 7.000 -7.964 12.387 1.00 71.06 88 ALA A C 1
ATOM 687 O O . ALA A 1 88 ? 7.759 -7.513 13.251 1.00 71.06 88 ALA A O 1
ATOM 688 N N . PRO A 1 89 ? 5.935 -7.271 11.954 1.00 69.69 89 PRO A N 1
ATOM 689 C CA . PRO A 1 89 ? 5.584 -5.991 12.547 1.00 69.69 89 PRO A CA 1
ATOM 690 C C . PRO A 1 89 ? 5.145 -6.212 13.998 1.00 69.69 89 PRO A C 1
ATOM 692 O O . PRO A 1 89 ? 4.318 -7.081 14.272 1.00 69.69 89 PRO A O 1
ATOM 695 N N . THR A 1 90 ? 5.690 -5.431 14.932 1.00 74.06 90 THR A N 1
ATOM 696 C CA . THR A 1 90 ? 5.159 -5.344 16.298 1.00 74.06 90 THR A CA 1
ATOM 697 C C . THR A 1 90 ? 4.206 -4.160 16.390 1.00 74.06 90 THR A C 1
ATOM 699 O O . THR A 1 90 ? 4.421 -3.136 15.739 1.00 74.06 90 THR A O 1
ATOM 702 N N . LEU A 1 91 ? 3.166 -4.280 17.221 1.00 69.75 91 LEU A N 1
ATOM 703 C CA . LEU A 1 91 ? 2.238 -3.176 17.486 1.00 69.75 91 LEU A CA 1
ATOM 704 C C . LEU A 1 91 ? 2.993 -1.917 17.939 1.00 69.75 91 LEU A C 1
ATOM 706 O O . LEU A 1 91 ? 2.719 -0.825 17.461 1.00 69.75 91 LEU A O 1
ATOM 710 N N . GLU A 1 92 ? 4.005 -2.084 18.791 1.00 78.44 92 GLU A N 1
ATOM 711 C CA . GLU A 1 92 ? 4.864 -0.993 19.255 1.00 78.44 92 GLU A CA 1
ATOM 712 C C . GLU A 1 92 ? 5.602 -0.288 18.108 1.00 78.44 92 GLU A C 1
ATOM 714 O O . GLU A 1 92 ? 5.559 0.938 18.017 1.00 78.44 92 GLU A O 1
ATOM 719 N N . ALA A 1 93 ? 6.227 -1.038 17.192 1.00 76.25 93 ALA A N 1
ATOM 720 C CA . ALA A 1 93 ? 6.933 -0.452 16.052 1.00 76.25 93 ALA A CA 1
ATOM 721 C C . ALA A 1 93 ? 5.981 0.285 15.099 1.00 76.25 93 ALA A C 1
ATOM 723 O O . ALA A 1 93 ? 6.347 1.306 14.515 1.00 76.25 93 ALA A O 1
ATOM 724 N N . VAL A 1 94 ? 4.751 -0.213 14.946 1.00 70.50 94 VAL A N 1
ATOM 725 C CA . VAL A 1 94 ? 3.727 0.451 14.134 1.00 70.50 94 VAL A CA 1
ATOM 726 C C . VAL A 1 94 ? 3.259 1.750 14.792 1.00 70.50 94 VAL A C 1
ATOM 728 O O . VAL A 1 94 ? 3.224 2.781 14.124 1.00 70.50 94 VAL A O 1
ATOM 731 N N . LEU A 1 95 ? 2.968 1.728 16.095 1.00 69.94 95 LEU A N 1
ATOM 732 C CA . LEU A 1 95 ? 2.555 2.919 16.840 1.00 69.94 95 LEU A CA 1
ATOM 733 C C . LEU A 1 95 ? 3.651 3.995 16.857 1.00 69.94 95 LEU A C 1
ATOM 735 O O . LEU A 1 95 ? 3.345 5.172 16.695 1.00 69.94 95 LEU A O 1
ATOM 739 N N . GLN A 1 96 ? 4.927 3.610 16.986 1.00 74.75 96 GLN A N 1
ATOM 740 C CA . GLN A 1 96 ? 6.056 4.546 16.898 1.00 74.75 96 GLN A CA 1
ATOM 741 C C . GLN A 1 96 ? 6.185 5.192 15.514 1.00 74.75 96 GLN A C 1
ATOM 743 O O . GLN A 1 96 ? 6.462 6.385 15.428 1.00 74.75 96 GLN A O 1
ATOM 748 N N . ARG A 1 97 ? 5.979 4.425 14.433 1.00 69.69 97 ARG A N 1
ATOM 749 C CA . ARG A 1 97 ? 5.976 4.960 13.062 1.00 69.69 97 ARG A CA 1
ATOM 750 C C . ARG A 1 97 ? 4.853 5.977 12.864 1.00 69.69 97 ARG A C 1
ATOM 752 O O . ARG A 1 97 ? 5.080 6.994 12.225 1.00 69.69 97 ARG A O 1
ATOM 759 N N . ASP A 1 98 ? 3.661 5.673 13.367 1.00 64.12 98 ASP A N 1
ATOM 760 C CA . ASP A 1 98 ? 2.457 6.479 13.132 1.00 64.12 98 ASP A CA 1
ATOM 761 C C . ASP A 1 98 ? 2.387 7.732 14.030 1.00 64.12 98 ASP A C 1
ATOM 763 O O . ASP A 1 98 ? 1.592 8.629 13.762 1.00 64.12 98 ASP A O 1
ATOM 767 N N . ALA A 1 99 ? 3.218 7.807 15.076 1.00 66.19 99 ALA A N 1
ATOM 768 C CA . ALA A 1 99 ? 3.348 8.971 15.955 1.00 66.19 99 ALA A CA 1
ATOM 769 C C . ALA A 1 99 ? 4.322 10.055 15.437 1.00 66.19 99 ALA A C 1
ATOM 771 O O . ALA A 1 99 ? 4.431 11.108 16.069 1.00 66.19 99 ALA A O 1
ATOM 772 N N . ALA A 1 100 ? 5.044 9.794 14.340 1.00 53.69 100 ALA A N 1
ATOM 773 C CA . ALA A 1 100 ? 6.027 10.692 13.720 1.00 53.69 100 ALA A CA 1
ATOM 774 C C . ALA A 1 100 ? 5.464 11.395 12.474 1.00 53.69 100 ALA A C 1
ATOM 776 O O . ALA A 1 100 ? 5.828 12.576 12.265 1.00 53.69 100 ALA A O 1
#

Foldseek 3Di:
DFDPPPPPPQLCVVQVPDPVLVVVCVPDPHDPFPVSSQVVSCVVPVGRSGDDDDDDDPPDDPVNVVVVVVVVVVCPPDDLVVDPPRDDDDPVNRVVVGVD

Radius of gyration: 16.1 Å; chains: 1; bounding box: 36×28×40 Å